Protein AF-A0A2I0U4L9-F1 (afdb_monomer)

Solvent-accessible surface area (backbone atoms only — not comparable to full-atom values): 9271 Å² total; per-residue (Å²): 129,82,73,82,59,93,62,59,86,85,64,36,82,99,40,91,96,47,45,74,66,60,42,51,52,52,49,51,55,50,52,50,54,42,47,75,71,71,46,90,83,85,87,84,89,83,84,71,80,60,61,85,76,70,59,55,66,68,61,54,50,51,53,50,49,54,51,51,50,51,51,49,44,56,69,46,46,51,58,49,44,53,67,63,46,44,59,56,54,58,57,46,47,74,70,68,72,87,80,54,67,67,58,53,53,51,52,50,47,52,53,52,54,60,57,58,70,52,74,88,59,97,54,59,72,69,57,48,29,58,74,69,74,43,74,56,69,69,60,51,32,57,54,50,55,67,72,75,108

Organism: NCBI:txid1758121

Structure (mmCIF, N/CA/C/O backbone):
data_AF-A0A2I0U4L9-F1
#
_entry.id   AF-A0A2I0U4L9-F1
#
loop_
_atom_site.group_PDB
_atom_site.id
_atom_site.type_symbol
_atom_site.label_atom_id
_atom_site.label_alt_id
_atom_site.label_comp_id
_atom_site.label_asym_id
_atom_site.label_entity_id
_atom_site.label_seq_id
_atom_site.pdbx_PDB_ins_code
_atom_site.Cartn_x
_atom_site.Cartn_y
_atom_site.Cartn_z
_atom_site.occupancy
_atom_site.B_iso_or_equiv
_atom_site.auth_seq_id
_atom_site.auth_comp_id
_atom_site.auth_asym_id
_atom_site.auth_atom_id
_atom_site.pdbx_PDB_model_num
ATOM 1 N N . MET A 1 1 ? 1.777 12.606 -2.434 1.00 32.66 1 MET A N 1
ATOM 2 C CA . MET A 1 1 ? 0.979 11.409 -2.750 1.00 32.66 1 MET A CA 1
ATOM 3 C C . MET A 1 1 ? 1.048 10.504 -1.544 1.00 32.66 1 MET A C 1
ATOM 5 O O . MET A 1 1 ? 2.148 10.277 -1.055 1.00 32.66 1 MET A O 1
ATOM 9 N N . GLU A 1 2 ? -0.096 10.083 -1.012 1.00 31.70 2 GLU A N 1
ATOM 10 C CA . GLU A 1 2 ? -0.116 9.070 0.039 1.00 31.70 2 GLU A CA 1
ATOM 11 C C . GLU A 1 2 ? 0.450 7.778 -0.549 1.00 31.70 2 GLU A C 1
ATOM 13 O O . GLU A 1 2 ? -0.174 7.177 -1.422 1.00 31.70 2 GLU A O 1
ATOM 18 N N . ASP A 1 3 ? 1.631 7.353 -0.085 1.00 38.94 3 ASP A N 1
ATOM 19 C CA . ASP A 1 3 ? 2.026 5.950 -0.189 1.00 38.94 3 ASP A CA 1
ATOM 20 C C . ASP A 1 3 ? 0.809 5.148 0.276 1.00 38.94 3 ASP A C 1
ATOM 22 O O . ASP A 1 3 ? 0.392 5.301 1.431 1.00 38.94 3 ASP A O 1
ATOM 26 N N . LYS A 1 4 ? 0.198 4.349 -0.610 1.00 47.38 4 LYS A N 1
ATOM 27 C CA . LYS A 1 4 ? -0.895 3.448 -0.231 1.00 47.38 4 LYS A CA 1
ATOM 28 C C . LYS A 1 4 ? -0.359 2.550 0.871 1.00 47.38 4 LYS A C 1
ATOM 30 O O . LYS A 1 4 ? 0.336 1.563 0.627 1.00 47.38 4 LYS A O 1
ATOM 35 N N . LYS A 1 5 ? -0.620 2.943 2.114 1.00 57.44 5 LYS A N 1
ATOM 36 C CA . LYS A 1 5 ? -0.011 2.321 3.274 1.00 57.44 5 LYS A CA 1
ATOM 37 C C . LYS A 1 5 ? -0.549 0.901 3.313 1.00 57.44 5 LYS A C 1
ATOM 39 O O . LYS A 1 5 ? -1.731 0.693 3.564 1.00 57.44 5 LYS A O 1
ATOM 44 N N . SER A 1 6 ? 0.327 -0.078 3.074 1.00 66.88 6 SER A N 1
ATOM 45 C CA . SER A 1 6 ? -0.012 -1.510 3.126 1.00 66.88 6 SER A CA 1
ATOM 46 C C . SER A 1 6 ? -0.676 -1.908 4.451 1.00 66.88 6 SER A C 1
ATOM 48 O O . SER A 1 6 ? -1.294 -2.964 4.537 1.00 66.88 6 SER A O 1
ATOM 50 N N . ILE A 1 7 ? -0.512 -1.083 5.486 1.00 78.88 7 ILE A N 1
ATOM 51 C CA . ILE A 1 7 ? -1.109 -1.232 6.802 1.00 78.88 7 ILE A CA 1
ATOM 52 C C . ILE A 1 7 ? -2.188 -0.161 6.963 1.00 78.88 7 ILE A C 1
ATOM 54 O O . ILE A 1 7 ? -1.896 1.037 6.889 1.00 78.88 7 ILE A O 1
ATOM 58 N N . ARG A 1 8 ? -3.422 -0.598 7.243 1.00 81.31 8 ARG A N 1
ATOM 59 C CA . ARG A 1 8 ? -4.565 0.290 7.494 1.00 81.31 8 ARG A CA 1
ATOM 60 C C . ARG A 1 8 ? -4.236 1.280 8.615 1.00 81.31 8 ARG A C 1
ATOM 62 O O . ARG A 1 8 ? -3.620 0.921 9.618 1.00 81.31 8 ARG A O 1
ATOM 69 N N . SER A 1 9 ? -4.684 2.526 8.479 1.00 81.19 9 SER A N 1
ATOM 70 C CA . SER A 1 9 ? -4.441 3.590 9.466 1.00 81.19 9 SER A CA 1
ATOM 71 C C . SER A 1 9 ? -4.932 3.230 10.877 1.00 81.19 9 SER A C 1
ATOM 73 O O . SER A 1 9 ? -4.273 3.586 11.859 1.00 81.19 9 SER A O 1
ATOM 75 N N . SER A 1 10 ? -6.018 2.456 10.979 1.00 83.12 10 SER A N 1
ATOM 76 C CA . SER A 1 10 ? -6.568 1.951 12.241 1.00 83.12 10 SER A CA 1
ATOM 77 C C . SER A 1 10 ? -5.704 0.881 12.914 1.00 83.12 1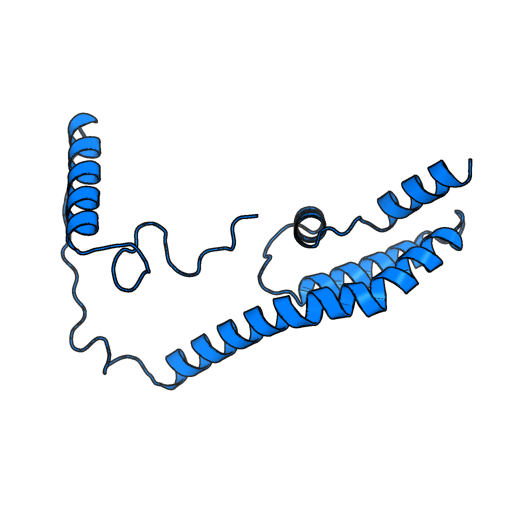0 SER A C 1
ATOM 79 O O . SER A 1 10 ? -5.793 0.710 14.128 1.00 83.12 10 SER A O 1
ATOM 81 N N . GLN A 1 11 ? -4.831 0.184 12.177 1.00 86.44 11 GLN A N 1
ATOM 82 C CA . GLN A 1 11 ? -3.982 -0.847 12.764 1.00 86.44 11 GLN A CA 1
ATOM 83 C C . GLN A 1 11 ? -2.939 -0.215 13.685 1.00 86.44 11 GLN A C 1
ATOM 85 O O . GLN A 1 11 ? -2.187 0.686 13.294 1.00 86.44 11 GLN A O 1
ATOM 90 N N . ARG A 1 12 ? -2.917 -0.686 14.935 1.00 85.81 12 ARG A N 1
ATOM 91 C CA . ARG A 1 12 ? -2.039 -0.162 15.989 1.00 85.81 12 ARG A CA 1
ATOM 92 C C . ARG A 1 12 ? -0.898 -1.093 16.372 1.00 85.81 12 ARG A C 1
ATOM 94 O 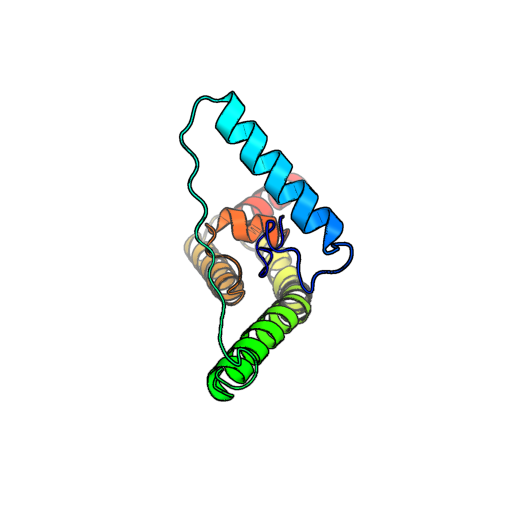O . ARG A 1 12 ? 0.183 -0.622 16.711 1.00 85.81 12 ARG A O 1
ATOM 101 N N . ARG A 1 13 ? -1.117 -2.407 16.320 1.00 83.19 13 ARG A N 1
ATOM 102 C CA . ARG A 1 13 ? -0.108 -3.399 16.710 1.00 83.19 13 ARG A CA 1
ATOM 103 C C . ARG A 1 13 ? 0.949 -3.547 15.611 1.00 83.19 13 ARG A C 1
ATOM 105 O O . ARG A 1 13 ? 0.601 -3.567 14.433 1.00 83.19 13 ARG A O 1
ATOM 112 N N . PHE A 1 14 ? 2.216 -3.675 16.012 1.00 84.19 14 PHE A N 1
ATOM 113 C CA . PHE A 1 14 ? 3.381 -3.841 15.124 1.00 84.19 14 PHE A CA 1
ATOM 114 C C . PHE A 1 14 ? 3.678 -2.651 14.193 1.00 84.19 14 PHE A C 1
ATOM 116 O O . PHE A 1 14 ? 4.316 -2.810 13.157 1.00 84.19 14 PHE A O 1
ATOM 123 N N . THR A 1 15 ? 3.253 -1.441 14.563 1.00 85.31 15 THR A N 1
ATOM 124 C CA . THR A 1 15 ? 3.609 -0.207 13.843 1.00 85.31 15 THR A CA 1
ATOM 125 C C . THR A 1 15 ? 4.427 0.720 14.733 1.00 85.31 15 THR A C 1
ATOM 127 O O . THR A 1 15 ? 4.093 0.898 15.905 1.00 85.31 15 THR A O 1
ATOM 130 N N . LYS A 1 16 ? 5.467 1.351 14.176 1.00 85.25 16 LYS A N 1
ATOM 131 C CA . LYS A 1 16 ? 6.310 2.311 14.903 1.00 85.25 16 LYS A CA 1
ATOM 132 C C . LYS A 1 16 ? 5.462 3.467 15.452 1.00 85.25 16 LYS A C 1
ATOM 134 O O . LYS A 1 16 ? 4.636 4.021 14.729 1.00 85.25 16 LYS A O 1
ATOM 139 N N . GLY A 1 17 ? 5.671 3.820 16.720 1.00 85.94 17 GLY A N 1
ATOM 140 C CA . GLY A 1 17 ? 5.010 4.960 17.368 1.00 85.94 17 GLY A CA 1
ATOM 141 C C . GLY A 1 17 ? 3.561 4.728 17.815 1.00 85.94 17 GLY A C 1
ATOM 142 O O . GLY A 1 17 ? 2.908 5.678 18.231 1.00 85.94 17 GLY A O 1
ATOM 143 N N . LYS A 1 18 ? 3.039 3.494 17.750 1.00 88.00 18 LYS A N 1
ATOM 144 C CA . LYS A 1 18 ? 1.723 3.139 18.307 1.00 88.00 18 LYS A CA 1
ATOM 145 C C . LYS A 1 18 ? 1.884 2.119 19.438 1.00 88.00 18 LYS A C 1
ATOM 147 O O . LYS A 1 18 ? 2.729 1.232 19.368 1.00 88.00 18 LYS A O 1
ATOM 152 N N . SER A 1 19 ? 1.068 2.255 20.478 1.00 90.81 19 SER A N 1
ATOM 153 C CA . SER A 1 19 ? 1.115 1.472 21.720 1.00 90.81 19 SER A CA 1
ATOM 154 C C . SER A 1 19 ? -0.232 0.811 22.026 1.00 90.81 19 SER A C 1
ATOM 156 O O . SER A 1 19 ? -1.259 1.163 21.442 1.00 90.81 19 SER A O 1
ATOM 158 N N . CYS A 1 20 ? -0.250 -0.126 22.978 1.00 88.00 20 CYS A N 1
ATOM 159 C CA . CYS A 1 20 ? -1.499 -0.720 23.469 1.00 88.00 20 CYS A CA 1
ATOM 160 C C . CYS A 1 20 ? -2.426 0.336 24.091 1.00 88.00 20 CYS A C 1
ATOM 162 O O . CYS A 1 20 ? -3.628 0.309 23.847 1.00 88.00 20 CYS A O 1
ATOM 164 N N . LEU A 1 21 ? -1.867 1.312 24.816 1.00 91.19 21 LEU A N 1
ATOM 165 C CA . LEU A 1 21 ? -2.630 2.416 25.403 1.00 91.19 21 LEU A CA 1
ATOM 166 C C . LEU A 1 21 ? -3.298 3.274 24.323 1.00 91.19 21 LEU A C 1
ATOM 168 O O . LEU A 1 21 ? -4.496 3.525 24.372 1.00 91.19 21 LEU A O 1
ATOM 172 N N . THR A 1 22 ? -2.545 3.669 23.295 1.00 89.69 22 THR A N 1
ATOM 173 C CA . THR A 1 22 ? -3.122 4.443 22.185 1.00 89.69 22 THR A CA 1
ATOM 174 C C . THR A 1 22 ? -4.129 3.636 21.365 1.00 89.69 22 THR A C 1
ATOM 176 O O . THR A 1 22 ? -4.981 4.234 20.714 1.00 89.69 22 THR A O 1
ATOM 179 N N . ASN A 1 23 ? -4.073 2.299 21.393 1.00 90.00 23 ASN A N 1
ATOM 180 C CA . ASN A 1 23 ? -5.111 1.444 20.814 1.00 90.00 23 ASN A CA 1
ATOM 181 C C . ASN A 1 23 ? -6.411 1.513 21.615 1.00 90.00 23 ASN A C 1
ATOM 183 O O . ASN A 1 23 ? -7.471 1.698 21.027 1.00 90.00 23 ASN A O 1
ATOM 187 N N . LEU A 1 24 ? -6.310 1.431 22.941 1.00 91.62 24 LEU A N 1
ATOM 188 C CA . LEU A 1 24 ? -7.456 1.528 23.838 1.00 91.62 24 LEU A CA 1
ATOM 189 C C . LEU A 1 24 ? -8.127 2.907 23.759 1.00 91.62 24 LEU A C 1
ATOM 191 O O . LEU A 1 24 ? -9.339 2.987 23.591 1.00 91.62 24 LEU A O 1
ATOM 195 N N . ILE A 1 25 ? -7.337 3.985 23.789 1.00 92.25 25 ILE A N 1
ATOM 196 C CA . ILE A 1 25 ? -7.842 5.363 23.656 1.00 92.25 25 ILE A CA 1
ATOM 197 C C . ILE A 1 25 ? -8.595 5.538 22.332 1.00 92.25 25 ILE A C 1
ATOM 199 O O . ILE A 1 25 ? -9.678 6.107 22.295 1.00 92.25 25 ILE A O 1
ATOM 203 N N . ALA A 1 26 ? -8.045 5.020 21.233 1.00 91.38 26 ALA A N 1
ATOM 204 C CA . ALA A 1 26 ? -8.686 5.123 19.925 1.00 91.38 26 ALA A CA 1
ATOM 205 C C . ALA A 1 26 ? -10.001 4.356 19.837 1.00 91.38 26 ALA A C 1
ATOM 207 O O . ALA A 1 26 ? -10.920 4.805 19.159 1.00 91.38 26 ALA A O 1
ATOM 208 N N . PHE A 1 27 ? -10.064 3.198 20.494 1.00 91.44 27 PHE A N 1
ATOM 209 C CA . PHE A 1 27 ? -11.279 2.409 20.581 1.00 91.44 27 PHE A CA 1
ATOM 210 C C . PHE A 1 27 ? -1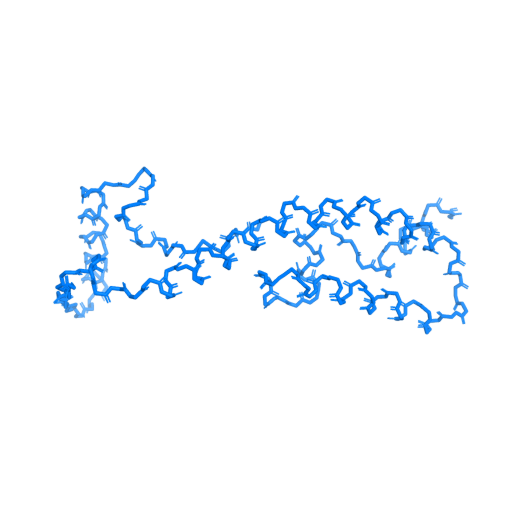2.360 3.178 21.342 1.00 91.44 27 PHE A C 1
ATOM 212 O O . PHE A 1 27 ? -13.427 3.406 20.783 1.00 91.44 27 PHE A O 1
ATOM 219 N N . TYR A 1 28 ? -12.062 3.655 22.555 1.00 92.44 28 TYR A N 1
ATOM 220 C CA . TYR A 1 28 ? -13.041 4.390 23.357 1.00 92.44 28 TYR A CA 1
ATOM 221 C C . TYR A 1 28 ? -13.484 5.695 22.705 1.00 92.44 28 TYR A C 1
ATOM 223 O O . TYR A 1 28 ? -14.682 5.916 22.622 1.00 92.44 28 TYR A O 1
ATOM 231 N N . ASN A 1 29 ? -12.568 6.498 22.156 1.00 93.81 29 ASN A N 1
ATOM 232 C CA . ASN A 1 29 ? -12.942 7.727 21.446 1.00 93.81 29 ASN A CA 1
ATOM 233 C C . ASN A 1 29 ? -13.853 7.449 20.241 1.00 93.81 29 ASN A C 1
ATOM 235 O O . ASN A 1 29 ? -14.740 8.241 19.937 1.00 93.81 29 ASN A O 1
ATOM 239 N N . GLY A 1 30 ? -13.623 6.333 19.538 1.00 91.75 30 GLY A N 1
ATOM 240 C CA . GLY A 1 30 ? -14.507 5.894 18.464 1.00 91.75 30 GLY A CA 1
ATOM 241 C C . GLY A 1 30 ? -15.888 5.539 19.004 1.00 91.75 30 GLY A C 1
ATOM 242 O O . GLY A 1 30 ? -16.879 6.080 18.533 1.00 91.75 30 GLY A O 1
ATOM 243 N N . MET A 1 31 ? -15.943 4.670 20.017 1.00 91.75 31 MET A N 1
ATOM 244 C CA . MET A 1 31 ? -17.187 4.236 20.661 1.00 91.75 31 MET A CA 1
ATOM 245 C C . MET A 1 31 ? -18.016 5.415 21.180 1.00 91.75 31 MET A C 1
ATOM 247 O O . MET A 1 31 ? -19.203 5.482 20.887 1.00 91.75 31 MET A O 1
ATOM 251 N N . THR A 1 32 ? -17.401 6.352 21.909 1.00 92.94 32 THR A N 1
ATOM 252 C CA . THR A 1 32 ? -18.100 7.524 22.454 1.00 92.94 32 THR A CA 1
ATOM 253 C C . THR A 1 32 ? -18.655 8.406 21.345 1.00 92.94 32 THR A C 1
ATOM 255 O O . THR A 1 32 ? -19.809 8.796 21.430 1.00 92.94 32 THR A O 1
ATOM 258 N N . GLY A 1 33 ? -17.901 8.624 20.259 1.00 93.94 33 GLY A N 1
ATOM 259 C CA . GLY A 1 33 ? -18.395 9.393 19.113 1.00 93.94 33 GLY A CA 1
ATOM 260 C C . GLY A 1 33 ? -19.645 8.781 18.471 1.00 93.94 33 GLY A C 1
ATOM 261 O O . GLY A 1 33 ? -20.599 9.492 18.178 1.00 93.94 33 GLY A O 1
ATOM 262 N N . TRP A 1 34 ? -19.690 7.454 18.311 1.00 92.44 34 TRP A N 1
ATOM 263 C CA . TRP A 1 34 ? -20.878 6.778 17.774 1.00 92.44 34 TRP A CA 1
ATOM 264 C C . TRP A 1 34 ? -22.077 6.825 18.731 1.00 92.44 34 TRP A C 1
ATOM 266 O O . TRP A 1 34 ? -23.2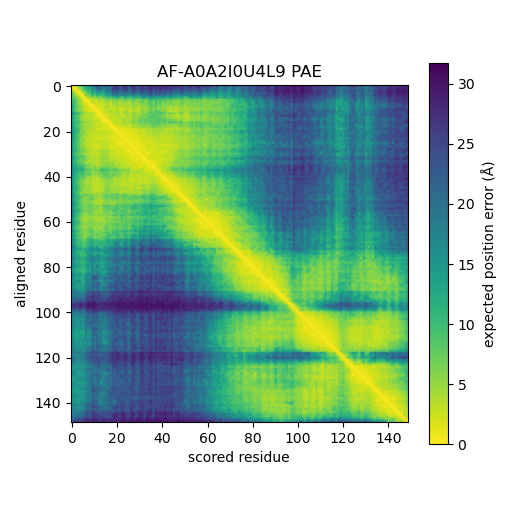15 6.955 18.275 1.00 92.44 34 TRP A O 1
ATOM 276 N N . THR A 1 35 ? -21.830 6.735 20.040 1.00 91.88 35 THR A N 1
ATOM 277 C CA . THR A 1 35 ? -22.873 6.855 21.070 1.00 91.88 35 THR A CA 1
ATOM 278 C C . THR A 1 35 ? -23.451 8.269 21.125 1.00 91.88 35 THR A C 1
ATOM 280 O O . THR A 1 35 ? -24.668 8.417 21.214 1.00 91.88 35 THR A O 1
ATOM 283 N N . ASP A 1 36 ? -22.609 9.300 21.015 1.00 93.94 36 ASP A N 1
ATOM 284 C CA . ASP A 1 36 ? -23.029 10.709 21.006 1.00 93.94 36 ASP A CA 1
ATOM 285 C C . ASP A 1 36 ? -23.885 11.041 19.769 1.00 93.94 36 ASP A C 1
ATOM 287 O O . ASP A 1 36 ? -24.801 11.858 19.836 1.00 93.94 36 ASP A O 1
ATOM 291 N N . GLU A 1 37 ? -23.649 10.353 18.648 1.00 94.88 37 GLU A N 1
ATOM 292 C CA . GLU A 1 37 ? -24.496 10.412 17.448 1.00 94.88 37 GLU A CA 1
ATOM 293 C C . GLU A 1 37 ? -25.832 9.651 17.597 1.00 94.88 37 GLU A C 1
ATOM 295 O O . GLU A 1 37 ? -26.629 9.607 16.657 1.00 94.88 37 GLU A O 1
ATOM 300 N N . GLY A 1 38 ? -26.088 9.027 18.751 1.00 92.94 38 GLY A N 1
ATOM 301 C CA . GLY A 1 38 ? -27.299 8.249 19.017 1.00 92.94 38 GLY A CA 1
ATOM 302 C C . GLY A 1 38 ? -27.354 6.909 18.277 1.00 92.94 38 GLY A C 1
ATOM 303 O O . GLY A 1 38 ? -28.437 6.342 18.115 1.00 92.94 38 GLY A O 1
ATOM 304 N N . ARG A 1 39 ? -26.215 6.390 17.794 1.00 92.94 39 ARG A N 1
ATOM 305 C CA . ARG A 1 39 ? -26.167 5.097 17.095 1.00 92.94 39 ARG A CA 1
ATOM 306 C C . ARG A 1 39 ? -26.040 3.946 18.086 1.00 92.94 39 ARG A C 1
ATOM 308 O O . ARG A 1 39 ? -25.332 4.033 19.084 1.00 92.94 39 ARG A O 1
ATOM 315 N N . VAL A 1 40 ? -26.677 2.822 17.765 1.00 89.06 40 VAL A N 1
ATOM 316 C CA . VAL A 1 40 ? -26.472 1.563 18.490 1.00 89.06 40 VAL A CA 1
ATOM 317 C C . VAL A 1 40 ? -25.122 0.981 18.081 1.00 89.06 40 VAL A C 1
ATOM 319 O O . VAL A 1 40 ? -24.861 0.801 16.890 1.00 89.06 40 VAL A O 1
ATOM 322 N N . VAL A 1 41 ? -24.268 0.690 19.061 1.00 88.31 41 VAL A N 1
ATOM 323 C CA . VAL A 1 41 ? -22.928 0.143 18.830 1.00 88.31 41 VAL A CA 1
ATOM 324 C C . VAL A 1 41 ? -22.848 -1.273 19.381 1.00 88.31 41 VAL A C 1
ATOM 326 O O . VAL A 1 41 ? -23.161 -1.501 20.546 1.00 88.31 41 VAL A O 1
ATOM 329 N N . ASP A 1 42 ? -22.390 -2.207 18.552 1.00 91.56 42 ASP A N 1
ATOM 330 C CA . ASP A 1 42 ? -22.114 -3.589 18.942 1.00 91.56 42 ASP A CA 1
ATOM 331 C C . ASP A 1 42 ? -20.626 -3.912 18.733 1.00 91.56 42 ASP A C 1
ATOM 333 O O . ASP A 1 42 ? -19.979 -3.376 17.824 1.00 91.56 42 ASP A O 1
ATOM 337 N N . ILE A 1 43 ? -20.061 -4.761 19.593 1.00 89.25 43 ILE A N 1
ATOM 338 C CA . ILE A 1 43 ? -18.627 -5.072 19.620 1.00 89.25 43 ILE A CA 1
ATOM 339 C C . ILE A 1 43 ? -18.428 -6.571 19.422 1.00 89.25 43 ILE A C 1
ATOM 341 O O . ILE A 1 43 ? -18.677 -7.379 20.314 1.00 89.25 43 ILE A O 1
ATOM 345 N N . VAL A 1 44 ? -17.855 -6.942 18.278 1.00 93.25 44 VAL A N 1
ATOM 346 C CA . VAL A 1 44 ? -17.479 -8.330 17.990 1.00 93.25 44 VAL A CA 1
ATOM 347 C C . VAL A 1 44 ? -16.000 -8.549 18.299 1.00 93.25 44 VAL A C 1
ATOM 349 O O . VAL A 1 44 ? -15.122 -7.942 17.680 1.00 93.25 44 VAL A O 1
ATOM 352 N N . TYR A 1 45 ? -15.710 -9.454 19.235 1.00 89.75 45 TYR A N 1
ATOM 353 C CA . TYR A 1 45 ? -14.341 -9.863 19.548 1.00 89.75 45 TYR A CA 1
ATOM 354 C C . TYR A 1 45 ? -13.918 -11.060 18.689 1.00 89.75 45 TYR A C 1
ATOM 356 O O . TYR A 1 45 ? -14.455 -12.157 18.823 1.00 89.75 45 TYR A O 1
ATOM 364 N N . LEU A 1 46 ? -12.922 -10.861 17.823 1.00 93.25 46 LEU A N 1
ATOM 365 C CA . LEU A 1 46 ? -12.339 -11.911 16.983 1.00 93.25 46 LEU A CA 1
ATOM 366 C C . LEU A 1 46 ? -10.876 -12.140 17.363 1.00 93.25 46 LEU A C 1
ATOM 368 O O . LEU A 1 46 ? -10.117 -11.187 17.548 1.00 93.25 46 LEU A O 1
ATOM 372 N N . ASN A 1 47 ? -10.460 -13.406 17.428 1.00 90.25 47 ASN A N 1
ATOM 373 C CA . ASN A 1 47 ? -9.070 -13.780 17.670 1.00 90.25 47 ASN A CA 1
ATOM 374 C C . ASN A 1 47 ? -8.643 -14.941 16.764 1.00 90.25 47 ASN A C 1
ATOM 376 O O . ASN A 1 47 ? -9.444 -15.806 16.420 1.00 90.25 47 ASN A O 1
ATOM 380 N N . PHE A 1 48 ? -7.360 -14.977 16.411 1.00 89.25 48 PHE A N 1
ATOM 381 C CA . PHE A 1 48 ? -6.770 -16.053 15.621 1.00 89.25 48 PHE A CA 1
ATOM 382 C C . PHE A 1 48 ? -6.020 -17.026 16.533 1.00 89.25 48 PHE A C 1
ATOM 384 O O . PHE A 1 48 ? -5.063 -16.648 17.213 1.00 89.25 48 PHE A O 1
ATOM 391 N N . SER A 1 49 ? -6.391 -18.306 16.508 1.00 90.06 49 SER A N 1
ATOM 392 C CA . SER A 1 49 ? -5.618 -19.350 17.184 1.00 90.06 49 SER A CA 1
ATOM 393 C C . SER A 1 49 ? -4.316 -19.622 16.428 1.00 90.06 49 SER A C 1
ATOM 395 O O . SER A 1 49 ? -4.347 -19.909 15.230 1.00 90.06 49 SER A O 1
ATOM 397 N N . LYS A 1 50 ? -3.174 -19.577 17.126 1.00 88.31 50 LYS A N 1
ATOM 398 C CA . LYS A 1 50 ? -1.844 -19.889 16.564 1.00 88.31 50 LYS A CA 1
ATOM 399 C C . LYS A 1 50 ? -1.527 -19.114 15.271 1.00 88.31 50 LYS A C 1
ATOM 401 O O . LYS A 1 50 ? -0.939 -19.666 14.347 1.00 88.31 50 LYS A O 1
ATOM 406 N N . ALA A 1 51 ? -1.878 -17.827 15.220 1.00 83.81 51 ALA A N 1
ATOM 407 C CA . ALA A 1 51 ? -1.783 -16.989 14.018 1.00 83.81 51 ALA A CA 1
ATOM 408 C C . ALA A 1 51 ? -0.430 -17.057 13.280 1.00 83.81 51 ALA A C 1
ATOM 410 O O . ALA A 1 51 ? -0.409 -17.013 12.059 1.00 83.81 51 ALA A O 1
ATOM 411 N N . PHE A 1 52 ? 0.692 -17.197 13.992 1.00 79.06 52 PHE A N 1
ATOM 412 C CA . PHE A 1 52 ? 2.020 -17.290 13.372 1.00 79.06 52 PHE A CA 1
ATOM 413 C C . PHE A 1 52 ? 2.353 -18.674 12.795 1.00 79.06 52 PHE A C 1
ATOM 415 O O . PHE A 1 52 ? 3.189 -18.762 11.905 1.00 79.06 52 PHE A O 1
ATOM 422 N N . ASN A 1 53 ? 1.692 -19.735 13.264 1.00 88.62 53 ASN A N 1
ATOM 423 C CA . ASN A 1 53 ? 1.970 -21.113 12.845 1.00 88.62 53 ASN A CA 1
ATOM 424 C C . ASN A 1 53 ? 1.025 -21.583 11.733 1.00 88.62 53 ASN A C 1
ATOM 426 O O . ASN A 1 53 ? 1.369 -22.478 10.969 1.00 88.62 53 ASN A O 1
ATOM 430 N N . THR A 1 54 ? -0.177 -21.005 11.659 1.00 89.12 54 THR A N 1
ATOM 431 C CA . THR A 1 54 ? -1.215 -21.422 10.703 1.00 89.12 54 THR A CA 1
ATOM 432 C C . THR A 1 54 ? -0.999 -20.837 9.305 1.00 89.12 54 THR A C 1
ATOM 434 O O . THR A 1 54 ? -1.498 -21.382 8.323 1.00 89.12 54 THR A O 1
ATOM 437 N N . VAL A 1 55 ? -0.272 -19.723 9.180 1.00 86.94 55 VAL A N 1
ATOM 438 C CA . VAL A 1 55 ? -0.060 -19.083 7.875 1.00 86.94 55 VAL A CA 1
ATOM 439 C C . VAL A 1 55 ? 0.938 -19.899 7.055 1.00 86.94 55 VAL A C 1
ATOM 441 O O . VAL A 1 55 ? 2.041 -20.196 7.508 1.00 86.94 55 VAL A O 1
ATOM 444 N N . SER A 1 56 ? 0.565 -20.243 5.822 1.00 88.69 56 SER A N 1
ATOM 445 C CA . SER A 1 56 ? 1.429 -21.011 4.930 1.00 88.69 56 SER A CA 1
ATOM 446 C C . SER A 1 56 ? 2.650 -20.204 4.478 1.00 88.69 56 SER A C 1
ATOM 448 O O . SER A 1 56 ? 2.579 -19.015 4.149 1.00 88.69 56 SER A O 1
ATOM 450 N N . HIS A 1 57 ? 3.795 -20.884 4.416 1.00 88.62 57 HIS A N 1
ATOM 451 C CA . HIS A 1 57 ? 5.066 -20.282 4.018 1.00 88.62 57 HIS A CA 1
ATOM 452 C C . HIS A 1 57 ? 5.026 -19.736 2.585 1.00 88.62 57 HIS A C 1
ATOM 454 O O . HIS A 1 57 ? 5.586 -18.676 2.320 1.00 88.62 57 HIS A O 1
ATOM 460 N N . SER A 1 58 ? 4.314 -20.405 1.672 1.00 88.00 58 SER A N 1
ATOM 461 C CA . SER A 1 58 ? 4.158 -19.955 0.285 1.00 88.00 58 SER A CA 1
ATOM 462 C C . SER A 1 58 ? 3.464 -18.593 0.188 1.00 88.00 58 SER A C 1
ATOM 464 O O . SER A 1 58 ? 3.937 -17.728 -0.546 1.00 88.00 58 SER A O 1
ATOM 466 N N . ILE A 1 59 ? 2.405 -18.360 0.974 1.00 87.88 59 ILE A N 1
ATOM 467 C CA . ILE A 1 59 ? 1.684 -17.077 1.005 1.00 87.88 59 ILE A CA 1
ATOM 468 C C . ILE A 1 59 ? 2.569 -15.967 1.590 1.00 87.88 59 ILE A C 1
ATOM 470 O O . ILE A 1 59 ? 2.602 -14.853 1.060 1.00 87.88 59 ILE A O 1
ATOM 474 N N . LEU A 1 60 ? 3.315 -16.255 2.664 1.00 87.06 60 LEU A N 1
ATOM 475 C CA . LEU A 1 60 ? 4.228 -15.278 3.269 1.00 87.06 60 LEU A CA 1
ATOM 476 C C . LEU A 1 60 ? 5.360 -14.882 2.318 1.00 87.06 60 LEU A C 1
ATOM 478 O O . LEU A 1 60 ? 5.642 -13.689 2.164 1.00 87.06 60 LEU A O 1
ATOM 482 N N . ILE A 1 61 ? 5.989 -15.868 1.675 1.00 89.69 61 ILE A N 1
ATOM 483 C CA . ILE A 1 61 ? 7.098 -15.659 0.740 1.00 89.69 61 ILE A CA 1
ATOM 484 C C . ILE A 1 61 ? 6.618 -14.879 -0.484 1.00 89.69 61 ILE A C 1
ATOM 486 O O . ILE A 1 61 ? 7.231 -13.867 -0.823 1.00 89.69 61 ILE A O 1
ATOM 490 N N . ASP A 1 62 ? 5.497 -15.271 -1.095 1.00 85.50 62 ASP A N 1
ATOM 491 C CA . ASP A 1 62 ? 4.910 -14.545 -2.227 1.00 85.50 62 ASP A CA 1
ATOM 492 C C . ASP A 1 62 ? 4.594 -13.083 -1.861 1.00 85.50 62 ASP A C 1
ATOM 494 O O . ASP A 1 62 ? 4.974 -12.154 -2.581 1.00 85.50 62 ASP A O 1
ATOM 498 N N . GLY A 1 63 ? 4.000 -12.846 -0.687 1.00 82.44 63 GLY A N 1
ATOM 499 C CA . GLY A 1 63 ? 3.745 -11.494 -0.188 1.00 82.44 63 GLY A CA 1
ATOM 500 C C . GLY A 1 63 ? 5.022 -10.670 0.029 1.00 82.44 63 GLY A C 1
ATOM 501 O O . GLY A 1 63 ? 5.057 -9.478 -0.292 1.00 82.44 63 GLY A O 1
ATOM 502 N N . CYS A 1 64 ? 6.088 -11.281 0.552 1.00 80.19 64 CYS A N 1
ATOM 503 C CA . CYS A 1 64 ? 7.385 -10.623 0.737 1.00 80.19 64 CYS A CA 1
ATOM 504 C C . CYS A 1 64 ? 8.090 -10.320 -0.587 1.00 80.19 64 CYS A C 1
ATOM 506 O O . CYS A 1 64 ? 8.609 -9.213 -0.747 1.00 80.19 64 CYS A O 1
ATOM 508 N N . ILE A 1 65 ? 8.070 -11.249 -1.546 1.00 81.31 65 ILE A N 1
ATOM 509 C CA . ILE A 1 65 ? 8.639 -11.039 -2.882 1.00 81.31 65 ILE A CA 1
ATOM 510 C C . ILE A 1 65 ? 7.889 -9.913 -3.584 1.00 81.31 65 ILE A C 1
ATOM 512 O O . ILE A 1 65 ? 8.529 -8.974 -4.050 1.00 81.31 65 ILE A O 1
ATOM 516 N N . LYS A 1 66 ? 6.551 -9.934 -3.596 1.00 74.69 66 LYS A N 1
ATOM 517 C CA . LYS A 1 66 ? 5.741 -8.867 -4.207 1.00 74.69 66 LYS A CA 1
ATOM 518 C C . LYS A 1 66 ? 6.072 -7.493 -3.626 1.00 74.69 66 LYS A C 1
ATOM 520 O O . LYS A 1 66 ? 6.304 -6.564 -4.393 1.00 74.69 66 LYS A O 1
ATOM 525 N N . ARG A 1 67 ? 6.169 -7.367 -2.297 1.00 70.62 67 ARG A N 1
ATOM 526 C CA . ARG A 1 67 ? 6.538 -6.101 -1.632 1.00 70.62 67 ARG A CA 1
ATOM 527 C C . ARG A 1 67 ? 7.976 -5.669 -1.923 1.00 70.62 67 ARG A C 1
ATOM 529 O O . ARG A 1 67 ? 8.216 -4.501 -2.208 1.00 70.62 67 ARG A O 1
ATOM 536 N N . SER A 1 68 ? 8.930 -6.597 -1.861 1.00 71.88 68 SER A N 1
ATOM 537 C CA . SER A 1 68 ? 10.346 -6.318 -2.136 1.00 71.88 68 SER A CA 1
ATOM 538 C C . SER A 1 68 ? 10.555 -5.892 -3.588 1.00 71.88 68 SER A C 1
ATOM 540 O O . SER A 1 68 ? 11.225 -4.896 -3.847 1.00 71.88 68 SER A O 1
ATOM 542 N N . MET A 1 69 ? 9.926 -6.601 -4.527 1.00 68.56 69 MET A N 1
ATOM 543 C CA . MET A 1 69 ? 9.964 -6.282 -5.948 1.00 68.56 69 MET A CA 1
ATOM 544 C C . MET A 1 69 ? 9.272 -4.957 -6.234 1.00 68.56 69 MET A C 1
ATOM 546 O O . MET A 1 69 ? 9.844 -4.172 -6.966 1.00 68.56 69 MET A O 1
ATOM 550 N N . ALA A 1 70 ? 8.114 -4.658 -5.641 1.00 65.62 70 ALA A N 1
ATOM 551 C CA . ALA A 1 70 ? 7.451 -3.367 -5.833 1.00 65.62 70 ALA A CA 1
ATOM 552 C C . ALA A 1 70 ? 8.316 -2.195 -5.332 1.00 65.62 70 ALA A C 1
ATOM 554 O O . ALA A 1 70 ? 8.547 -1.240 -6.072 1.00 65.62 70 ALA A O 1
ATOM 555 N N . ARG A 1 71 ? 8.918 -2.330 -4.141 1.00 65.44 71 ARG A N 1
ATOM 556 C CA . ARG A 1 71 ? 9.842 -1.331 -3.586 1.00 65.44 71 ARG A CA 1
ATOM 557 C C . ARG A 1 71 ? 11.094 -1.151 -4.445 1.00 65.44 71 ARG A C 1
ATOM 559 O O . ARG A 1 71 ? 11.427 -0.025 -4.796 1.00 65.44 71 ARG A O 1
ATOM 566 N N . LYS A 1 72 ? 11.761 -2.248 -4.825 1.00 69.44 72 LYS A N 1
ATOM 567 C CA . LYS A 1 72 ? 12.929 -2.209 -5.722 1.00 69.44 72 LYS A CA 1
ATOM 568 C C . LYS A 1 72 ? 12.563 -1.641 -7.084 1.00 69.44 72 LYS A C 1
ATOM 570 O O . LYS A 1 72 ? 13.320 -0.866 -7.642 1.00 69.44 72 LYS A O 1
ATOM 575 N N . LEU A 1 73 ? 11.406 -2.007 -7.621 1.00 65.00 73 LEU A N 1
ATOM 576 C CA . LEU A 1 73 ? 10.940 -1.524 -8.909 1.00 65.00 73 LEU A CA 1
ATOM 577 C C . LEU A 1 73 ? 10.693 -0.014 -8.853 1.00 65.00 73 LEU A C 1
ATOM 579 O O . LEU A 1 73 ? 11.138 0.694 -9.742 1.00 65.00 73 LEU A O 1
ATOM 583 N N . ARG A 1 74 ? 10.101 0.515 -7.782 1.00 66.25 74 ARG A N 1
ATOM 584 C CA . ARG A 1 74 ? 9.952 1.964 -7.591 1.00 66.25 74 ARG A CA 1
ATOM 585 C C . ARG A 1 74 ? 11.293 2.680 -7.392 1.00 66.25 74 ARG A C 1
ATOM 587 O O . ARG A 1 74 ? 11.538 3.684 -8.048 1.00 66.25 74 ARG A O 1
ATOM 594 N N . GLU A 1 75 ? 12.164 2.161 -6.527 1.00 69.12 75 GLU A N 1
ATOM 595 C CA . GLU A 1 75 ? 13.477 2.758 -6.227 1.00 69.12 75 GLU A CA 1
ATOM 596 C C . GLU A 1 75 ? 14.464 2.670 -7.40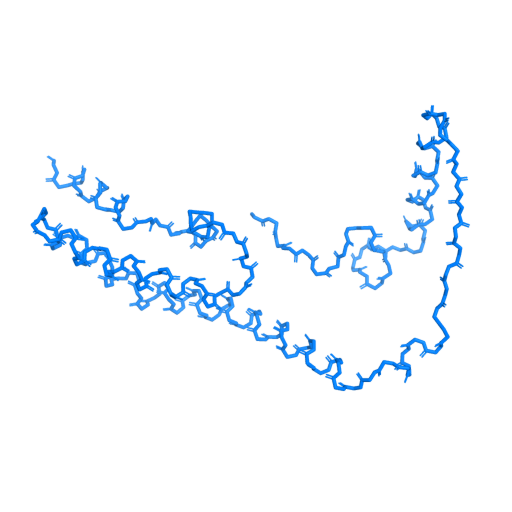2 1.00 69.12 75 GLU A C 1
ATOM 598 O O . GLU A 1 75 ? 15.321 3.534 -7.530 1.00 69.12 75 GLU A O 1
ATOM 603 N N . VAL A 1 76 ? 14.359 1.649 -8.261 1.00 69.62 76 VAL A N 1
ATOM 604 C CA . VAL A 1 76 ? 15.308 1.402 -9.361 1.00 69.62 76 VAL A CA 1
ATOM 605 C C . VAL A 1 76 ? 14.727 1.796 -10.713 1.00 69.62 76 VAL A C 1
ATOM 607 O O . VAL A 1 76 ? 15.393 2.500 -11.465 1.00 69.62 76 VAL A O 1
ATOM 610 N N . ILE A 1 77 ? 13.494 1.394 -11.048 1.00 70.50 77 ILE A N 1
ATOM 611 C CA . ILE A 1 77 ? 12.916 1.698 -12.368 1.00 70.50 77 ILE A CA 1
ATOM 612 C C . ILE A 1 77 ? 12.607 3.180 -12.501 1.00 70.50 77 ILE A C 1
ATOM 614 O O . ILE A 1 77 ? 12.804 3.709 -13.584 1.00 70.50 77 ILE A O 1
ATOM 618 N N . LEU A 1 78 ? 12.170 3.878 -11.451 1.00 70.62 78 LEU A N 1
ATOM 619 C CA . LEU A 1 78 ? 11.824 5.296 -11.583 1.00 70.62 78 LEU A CA 1
ATOM 620 C C . LEU A 1 78 ? 13.067 6.160 -11.890 1.00 70.62 78 LEU A C 1
ATOM 622 O O . LEU A 1 78 ? 13.030 6.889 -12.887 1.00 70.62 78 LEU A O 1
ATOM 626 N N . PRO A 1 79 ? 14.202 6.028 -11.168 1.00 77.06 79 PRO A N 1
ATOM 627 C CA . PRO A 1 79 ? 15.439 6.707 -11.552 1.00 77.06 79 PRO A CA 1
ATOM 628 C C . PRO A 1 79 ? 16.005 6.214 -12.882 1.00 77.06 79 PRO A C 1
ATOM 630 O O . PRO A 1 79 ? 16.441 7.035 -13.680 1.00 77.06 79 PRO A O 1
ATOM 633 N N . LEU A 1 80 ? 15.957 4.907 -13.165 1.00 74.69 80 LEU A N 1
ATOM 634 C CA . LEU A 1 80 ? 16.476 4.346 -14.417 1.00 74.69 80 LEU A CA 1
ATOM 635 C C . LEU A 1 80 ? 15.671 4.824 -15.634 1.00 74.69 80 LEU A C 1
ATOM 637 O O . LEU A 1 80 ? 16.243 5.216 -16.644 1.00 74.69 80 LEU A O 1
ATOM 641 N N . TYR A 1 81 ? 14.345 4.852 -15.528 1.00 72.44 81 TYR A N 1
ATOM 642 C CA . TYR A 1 81 ? 13.448 5.399 -16.541 1.00 72.44 81 TYR A CA 1
ATOM 643 C C . TYR A 1 81 ? 13.692 6.897 -16.725 1.00 72.44 81 TYR A C 1
ATOM 645 O O . TYR A 1 81 ? 13.803 7.368 -17.854 1.00 72.44 81 TYR A O 1
ATOM 653 N N . SER A 1 82 ? 13.834 7.657 -15.635 1.00 71.06 82 SER A N 1
ATOM 654 C CA . SER A 1 82 ? 14.159 9.080 -15.739 1.00 71.06 82 SER A CA 1
ATOM 655 C C . SER A 1 82 ? 15.555 9.321 -16.320 1.00 71.06 82 SER A C 1
ATOM 657 O O . SER A 1 82 ? 15.739 10.309 -17.013 1.00 71.06 82 SER A O 1
ATOM 659 N N . ALA A 1 83 ? 16.538 8.461 -16.062 1.00 80.25 83 ALA A N 1
ATOM 660 C CA . ALA A 1 83 ? 17.892 8.618 -16.586 1.00 80.25 83 ALA A CA 1
ATOM 661 C C . ALA A 1 83 ? 17.988 8.221 -18.065 1.00 80.25 83 ALA A C 1
ATOM 663 O O . ALA A 1 83 ? 18.667 8.891 -18.834 1.00 80.25 83 ALA A O 1
ATOM 664 N N . LEU A 1 84 ? 17.295 7.152 -18.469 1.00 76.94 84 LEU A N 1
ATOM 665 C CA . LEU A 1 84 ? 17.408 6.591 -19.816 1.00 76.94 84 LEU A CA 1
ATOM 666 C C . LEU A 1 84 ? 16.334 7.078 -20.778 1.00 76.94 84 LEU A C 1
ATOM 668 O O . LEU A 1 84 ? 16.609 7.211 -21.955 1.00 76.94 84 LEU A O 1
ATOM 672 N N . MET A 1 85 ? 15.100 7.313 -20.339 1.00 74.69 85 MET A N 1
ATOM 673 C CA . MET A 1 85 ? 14.007 7.667 -21.256 1.00 74.69 85 MET A CA 1
ATOM 674 C C . MET A 1 85 ? 13.742 9.162 -21.293 1.00 74.69 85 MET A C 1
ATOM 676 O O . MET A 1 85 ? 13.399 9.692 -22.347 1.00 74.69 85 MET A O 1
ATOM 680 N N . ARG A 1 86 ? 13.936 9.876 -20.179 1.00 76.25 86 ARG A N 1
ATOM 681 C CA . ARG A 1 86 ? 13.690 11.322 -20.135 1.00 76.25 86 ARG A CA 1
ATOM 682 C C . ARG A 1 86 ? 14.547 12.115 -21.133 1.00 76.25 86 ARG A C 1
ATOM 684 O O . ARG A 1 86 ? 13.935 12.900 -21.851 1.00 76.25 86 ARG A O 1
ATOM 691 N N . PRO A 1 87 ? 15.872 11.883 -21.273 1.00 78.56 87 PRO A N 1
ATOM 692 C CA . PRO A 1 87 ? 16.688 12.631 -22.234 1.00 78.56 87 PRO A CA 1
ATOM 693 C C . PRO A 1 87 ? 16.256 12.380 -23.680 1.00 78.56 87 PRO A C 1
ATOM 695 O O . PRO A 1 87 ? 16.158 13.308 -24.475 1.00 78.56 87 PRO A O 1
ATOM 698 N N . HIS A 1 88 ? 15.922 11.129 -24.009 1.00 74.06 88 HIS A N 1
ATOM 699 C CA . HIS A 1 88 ? 15.478 10.761 -25.351 1.00 74.06 88 HIS A CA 1
ATOM 700 C C . HIS A 1 88 ? 14.109 11.353 -25.681 1.00 74.06 88 HIS A C 1
ATOM 702 O O . HIS A 1 88 ? 13.909 11.825 -26.796 1.00 74.06 88 HIS A O 1
ATOM 708 N N . LEU A 1 89 ? 13.176 11.369 -24.725 1.00 71.50 89 LEU A N 1
ATOM 709 C CA . LEU A 1 89 ? 11.857 11.979 -24.906 1.00 71.50 89 LEU A CA 1
ATOM 710 C C . LEU A 1 89 ? 11.929 13.513 -24.972 1.00 71.50 89 LEU A C 1
ATOM 712 O O . LEU A 1 89 ? 11.181 14.116 -25.735 1.00 71.50 89 LEU A O 1
ATOM 716 N N . GLU A 1 90 ? 12.812 14.147 -24.195 1.00 72.56 90 GLU A N 1
ATOM 717 C CA . GLU A 1 90 ? 13.030 15.603 -24.224 1.00 72.56 90 GLU A CA 1
ATOM 718 C C . GLU A 1 90 ? 13.697 16.052 -25.530 1.00 72.56 90 GLU A C 1
ATOM 720 O O . GLU A 1 90 ? 13.233 17.013 -26.140 1.00 72.56 90 GLU A O 1
ATOM 725 N N . TYR A 1 91 ? 14.706 15.318 -26.007 1.00 72.31 91 TYR A N 1
ATOM 726 C CA . TYR A 1 91 ? 15.316 15.560 -27.316 1.00 72.31 91 TYR A CA 1
ATOM 727 C C . TYR A 1 91 ? 14.319 15.328 -28.458 1.00 72.31 91 TYR A C 1
ATOM 729 O O . TYR A 1 91 ? 14.175 16.162 -29.348 1.00 72.31 91 TYR A O 1
ATOM 737 N N . SER A 1 92 ? 13.567 14.223 -28.397 1.00 64.69 92 SER A N 1
ATOM 738 C CA . SER A 1 92 ? 12.536 13.902 -29.388 1.00 64.69 92 SER A CA 1
ATOM 739 C C . SER A 1 92 ? 11.524 15.039 -29.515 1.00 64.69 92 SER A C 1
ATOM 741 O O . SER A 1 92 ? 11.209 15.442 -30.627 1.00 64.69 92 SER A O 1
ATOM 743 N N . ALA A 1 93 ? 11.052 15.611 -28.402 1.00 63.97 93 ALA A N 1
ATOM 744 C CA . ALA A 1 93 ? 10.042 16.671 -28.415 1.00 63.97 93 ALA A CA 1
ATOM 745 C C . ALA A 1 93 ? 10.426 17.907 -29.256 1.00 63.97 93 ALA A C 1
ATOM 747 O O . ALA A 1 93 ? 9.530 18.550 -29.793 1.00 63.97 93 ALA A O 1
ATOM 748 N N . GLN A 1 94 ? 11.721 18.212 -29.402 1.00 65.81 94 GLN A N 1
ATOM 749 C CA . GLN A 1 94 ? 12.210 19.316 -30.242 1.00 65.81 94 GLN A CA 1
ATOM 750 C C . GLN A 1 94 ? 12.177 18.987 -31.744 1.00 65.81 94 GLN A C 1
ATOM 752 O O . GLN A 1 94 ? 12.038 19.882 -32.571 1.00 65.81 94 GLN A O 1
ATOM 757 N N . LEU A 1 95 ? 12.298 17.706 -32.102 1.00 61.03 95 LEU A N 1
ATOM 758 C CA . LEU A 1 95 ? 12.343 17.237 -33.490 1.00 61.03 95 LEU A CA 1
ATOM 759 C C . LEU A 1 95 ? 10.941 17.080 -34.108 1.00 61.03 95 LEU A C 1
ATOM 761 O O . LEU A 1 95 ? 10.775 17.188 -35.322 1.00 61.03 95 LEU A O 1
ATOM 765 N N . TRP A 1 96 ? 9.914 16.832 -33.290 1.00 63.06 96 TRP A N 1
ATOM 766 C CA . TRP A 1 96 ? 8.560 16.521 -33.762 1.00 63.06 96 TRP A CA 1
ATOM 767 C C . TRP A 1 96 ? 7.709 17.782 -34.002 1.00 63.06 96 TRP A C 1
ATOM 769 O O . TRP A 1 96 ? 6.763 18.070 -33.264 1.00 63.06 96 TRP A O 1
ATOM 779 N N . SER A 1 97 ? 8.006 18.522 -35.078 1.00 55.66 97 SER A N 1
ATOM 780 C CA . SER A 1 97 ? 7.196 19.659 -35.538 1.00 55.66 97 SER A CA 1
ATOM 781 C C . SER A 1 97 ? 6.048 19.215 -36.474 1.00 55.66 97 SER A C 1
ATOM 783 O O . SER A 1 97 ? 6.209 18.846 -37.635 1.00 55.66 97 SER A O 1
ATOM 785 N N . LEU A 1 98 ? 4.832 19.249 -35.923 1.00 55.78 98 LEU A N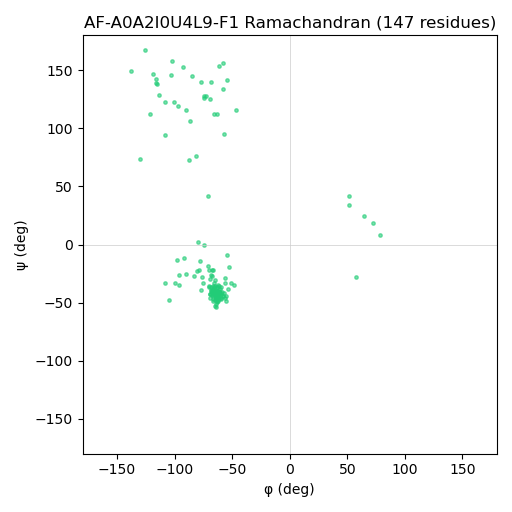 1
ATOM 786 C CA . LEU A 1 98 ? 3.504 19.180 -36.565 1.00 55.78 98 LEU A CA 1
ATOM 787 C C . LEU A 1 98 ? 3.097 17.985 -37.465 1.00 55.78 98 LEU A C 1
ATOM 789 O O . LEU A 1 98 ? 1.900 17.713 -37.519 1.00 55.78 98 LEU A O 1
ATOM 793 N N . HIS A 1 99 ? 3.983 17.259 -38.152 1.00 55.41 99 HIS A N 1
ATOM 794 C CA . HIS A 1 99 ? 3.547 16.476 -39.327 1.00 55.41 99 HIS A CA 1
ATOM 795 C C . HIS A 1 99 ? 3.269 14.982 -39.095 1.00 55.41 99 HIS A C 1
ATOM 797 O O . HIS A 1 99 ? 2.584 14.361 -39.911 1.00 55.41 99 HIS A O 1
ATOM 803 N N . HIS A 1 100 ? 3.677 14.398 -37.964 1.00 63.12 100 HIS A N 1
ATOM 804 C CA . HIS A 1 100 ? 3.409 12.986 -37.656 1.00 63.12 100 HIS A CA 1
ATOM 805 C C . HIS A 1 100 ? 2.812 12.792 -36.258 1.00 63.12 100 HIS A C 1
ATOM 807 O O . HIS A 1 100 ? 3.442 12.275 -35.340 1.00 63.12 100 HIS A O 1
ATOM 813 N N . LYS A 1 101 ? 1.530 13.157 -36.101 1.00 70.75 101 LYS A N 1
ATOM 814 C CA . LYS A 1 101 ? 0.737 12.854 -34.891 1.00 70.75 101 LYS A CA 1
ATOM 815 C C . LYS A 1 101 ? 0.796 11.365 -34.504 1.00 70.75 101 LYS A C 1
ATOM 817 O O . LYS A 1 101 ? 0.842 11.040 -33.326 1.00 70.75 101 LYS A O 1
ATOM 822 N N 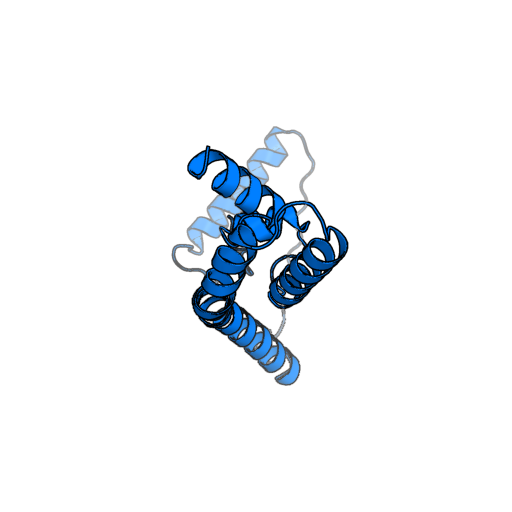. LYS A 1 102 ? 0.890 10.481 -35.505 1.00 73.44 102 LYS A N 1
ATOM 823 C CA . LYS A 1 102 ? 1.026 9.026 -35.333 1.00 73.44 102 LYS A CA 1
ATOM 824 C C . LYS A 1 102 ? 2.266 8.635 -34.519 1.00 73.44 102 LYS A C 1
ATOM 826 O O . LYS A 1 102 ? 2.171 7.764 -33.660 1.00 73.44 102 LYS A O 1
ATOM 831 N N . ASP A 1 103 ? 3.396 9.296 -34.752 1.00 73.81 103 ASP A N 1
ATOM 832 C CA . ASP A 1 103 ? 4.659 8.975 -34.079 1.00 73.81 103 ASP A CA 1
ATOM 833 C C . ASP A 1 103 ? 4.666 9.487 -32.633 1.00 73.81 103 ASP A C 1
ATOM 835 O O . ASP A 1 103 ? 5.173 8.818 -31.730 1.00 73.81 103 ASP A O 1
ATOM 839 N N . MET A 1 104 ? 4.000 10.621 -32.382 1.00 73.31 104 MET A N 1
ATOM 840 C CA . MET A 1 104 ? 3.732 11.083 -31.017 1.00 73.31 104 MET A CA 1
ATOM 841 C C . MET A 1 104 ? 2.842 10.102 -30.247 1.00 73.31 104 MET A C 1
ATOM 843 O O . MET A 1 104 ? 3.155 9.774 -29.103 1.00 73.31 104 MET A O 1
ATOM 847 N N . ASP A 1 105 ? 1.771 9.596 -30.865 1.00 79.81 105 ASP A N 1
ATOM 848 C CA . ASP A 1 105 ? 0.873 8.626 -30.225 1.00 79.81 105 ASP A CA 1
ATOM 849 C C . ASP A 1 105 ? 1.605 7.310 -29.888 1.00 79.81 105 ASP A C 1
ATOM 851 O O . ASP A 1 105 ? 1.383 6.721 -28.826 1.00 79.81 105 ASP A O 1
ATOM 855 N N . LEU A 1 106 ? 2.528 6.871 -30.754 1.00 79.88 106 LEU A N 1
ATOM 856 C CA . LEU A 1 106 ? 3.411 5.721 -30.522 1.00 79.88 106 LEU A CA 1
ATOM 857 C C . LEU A 1 106 ? 4.346 5.937 -29.322 1.00 79.88 106 LEU A C 1
ATOM 859 O O . LEU A 1 106 ? 4.467 5.052 -28.471 1.00 79.88 106 LEU A O 1
ATOM 863 N N . LEU A 1 107 ? 4.974 7.108 -29.208 1.00 76.62 107 LEU A N 1
ATOM 864 C CA . LEU A 1 107 ? 5.841 7.440 -28.071 1.00 76.62 107 LEU A CA 1
ATOM 865 C C . LEU A 1 107 ? 5.054 7.558 -26.761 1.00 76.62 107 LEU A C 1
ATOM 867 O O . LEU A 1 107 ? 5.483 7.039 -25.725 1.00 76.62 107 LEU A O 1
ATOM 871 N N . GLU A 1 108 ? 3.869 8.165 -26.807 1.00 82.31 108 GLU A N 1
ATOM 872 C CA . GLU A 1 108 ? 2.980 8.253 -25.648 1.00 82.31 108 GLU A CA 1
ATOM 873 C C . GLU A 1 108 ? 2.528 6.849 -25.215 1.00 82.31 108 GLU A C 1
ATOM 875 O O . GLU A 1 108 ? 2.445 6.545 -24.020 1.00 82.31 108 GLU A O 1
ATOM 880 N N . TRP A 1 109 ? 2.303 5.943 -26.171 1.00 82.88 109 TRP A N 1
ATOM 881 C CA . TRP A 1 109 ? 2.005 4.540 -25.898 1.00 82.88 109 TRP A CA 1
ATOM 882 C C . TRP A 1 109 ? 3.175 3.802 -25.231 1.00 82.88 109 TRP A C 1
ATOM 884 O O . TRP A 1 109 ? 2.956 3.041 -24.281 1.00 82.88 109 TRP A O 1
ATOM 894 N N . VAL A 1 110 ? 4.419 4.058 -25.646 1.00 80.94 110 VAL A N 1
ATOM 895 C CA . VAL A 1 110 ? 5.619 3.517 -24.978 1.00 80.94 110 VAL A CA 1
ATOM 896 C C . VAL A 1 110 ? 5.711 4.026 -23.535 1.00 80.94 110 VAL A C 1
ATOM 898 O O . VAL A 1 110 ? 5.886 3.225 -22.610 1.00 80.94 110 VAL A O 1
ATOM 901 N N . GLN A 1 111 ? 5.488 5.324 -23.311 1.00 78.19 111 GLN A N 1
ATOM 902 C CA . GLN A 1 111 ? 5.437 5.918 -21.970 1.00 78.19 111 GLN A CA 1
ATOM 903 C C . GLN A 1 111 ? 4.302 5.310 -21.123 1.00 78.19 111 GLN A C 1
ATOM 905 O O . GLN A 1 111 ? 4.502 4.974 -19.951 1.00 78.19 111 GLN A O 1
ATOM 910 N N . ARG A 1 112 ? 3.119 5.075 -21.704 1.00 81.12 112 ARG A N 1
ATOM 911 C CA . ARG A 1 112 ? 1.991 4.375 -21.051 1.00 81.12 112 ARG A CA 1
ATOM 912 C C .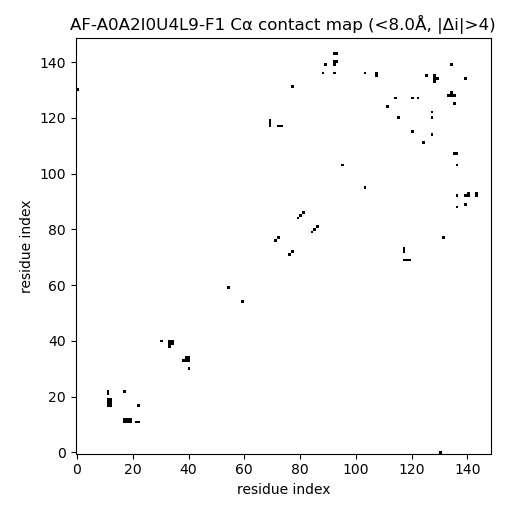 ARG A 1 112 ? 2.345 2.943 -20.660 1.00 81.12 112 ARG A C 1
ATOM 914 O O . ARG A 1 112 ? 1.998 2.498 -19.565 1.00 81.12 112 ARG A O 1
ATOM 921 N N . ARG A 1 113 ? 3.051 2.212 -21.522 1.00 78.50 113 ARG A N 1
ATOM 922 C CA . ARG A 1 113 ? 3.469 0.831 -21.251 1.00 78.50 113 ARG A CA 1
ATOM 923 C C . ARG A 1 113 ? 4.508 0.759 -20.132 1.00 78.50 113 ARG A C 1
ATOM 925 O O . ARG A 1 113 ? 4.359 -0.076 -19.241 1.00 78.50 113 ARG A O 1
ATOM 932 N N . ALA A 1 114 ? 5.497 1.651 -20.136 1.00 73.06 114 ALA A N 1
ATOM 933 C CA . ALA A 1 114 ? 6.516 1.719 -19.089 1.00 73.06 114 ALA A CA 1
ATOM 934 C C . ALA A 1 114 ? 5.909 2.082 -17.723 1.00 73.06 114 ALA A C 1
ATOM 936 O O . ALA A 1 114 ? 6.157 1.410 -16.724 1.00 73.06 114 ALA A O 1
ATOM 937 N N . THR A 1 115 ? 5.024 3.081 -17.689 1.00 73.00 115 THR A N 1
ATOM 938 C CA . THR A 1 115 ? 4.335 3.497 -16.455 1.00 73.00 115 THR A CA 1
ATOM 939 C C . THR A 1 115 ? 3.343 2.450 -15.936 1.00 73.00 115 THR A C 1
ATOM 941 O O . THR A 1 115 ? 3.134 2.356 -14.729 1.00 73.00 115 THR A O 1
ATOM 944 N N . LYS A 1 116 ? 2.790 1.584 -16.800 1.00 73.88 116 LYS A N 1
ATOM 945 C CA . LYS A 1 116 ? 1.949 0.438 -16.394 1.00 73.88 116 LYS A CA 1
ATOM 946 C C . LYS A 1 116 ? 2.725 -0.646 -15.635 1.00 73.88 116 LYS A C 1
ATOM 948 O O . LYS A 1 116 ? 2.130 -1.368 -14.837 1.00 73.88 116 LYS A O 1
ATOM 953 N N . MET A 1 117 ? 4.032 -0.775 -15.863 1.00 64.94 117 MET A N 1
ATOM 954 C CA . MET A 1 117 ? 4.865 -1.753 -15.148 1.00 64.94 117 MET A CA 1
ATOM 955 C C . MET A 1 117 ? 5.089 -1.377 -13.678 1.00 64.94 117 MET A C 1
ATOM 957 O O . MET A 1 117 ? 5.397 -2.242 -12.857 1.00 64.94 117 MET A O 1
ATOM 961 N N . ILE A 1 118 ? 4.865 -0.111 -13.326 1.00 65.44 118 ILE A N 1
ATOM 962 C CA . ILE A 1 118 ? 4.894 0.405 -11.959 1.00 65.44 118 ILE A CA 1
ATOM 963 C C . ILE A 1 118 ? 3.529 0.084 -11.320 1.00 65.44 118 ILE A C 1
ATOM 965 O O . ILE A 1 118 ? 2.633 0.921 -11.238 1.00 65.44 118 ILE A O 1
ATOM 969 N N . ARG A 1 119 ? 3.346 -1.194 -10.944 1.00 57.66 119 ARG A N 1
ATOM 970 C CA . ARG A 1 119 ? 2.079 -1.832 -10.500 1.00 57.66 119 ARG A CA 1
ATOM 971 C C . ARG A 1 119 ? 1.343 -1.153 -9.334 1.00 57.66 119 ARG A C 1
ATOM 973 O O . ARG A 1 119 ? 0.233 -1.571 -9.024 1.00 57.66 119 ARG A O 1
ATOM 980 N N . GLU A 1 120 ? 1.929 -0.161 -8.670 1.00 56.62 120 GLU A N 1
ATOM 981 C CA . GLU A 1 120 ? 1.345 0.459 -7.471 1.00 56.62 120 GLU A CA 1
ATOM 982 C C . GLU A 1 120 ? 0.217 1.462 -7.783 1.00 56.62 120 GLU A C 1
ATOM 984 O O . GLU A 1 120 ? -0.597 1.774 -6.909 1.00 56.62 120 GLU A O 1
ATOM 989 N N . LEU A 1 121 ? 0.079 1.885 -9.045 1.00 54.97 121 LEU A N 1
ATOM 990 C CA . LEU A 1 121 ? -0.966 2.808 -9.474 1.00 54.97 121 LEU A CA 1
ATOM 991 C C . LEU A 1 121 ? -2.039 2.114 -10.336 1.00 54.97 121 LEU A 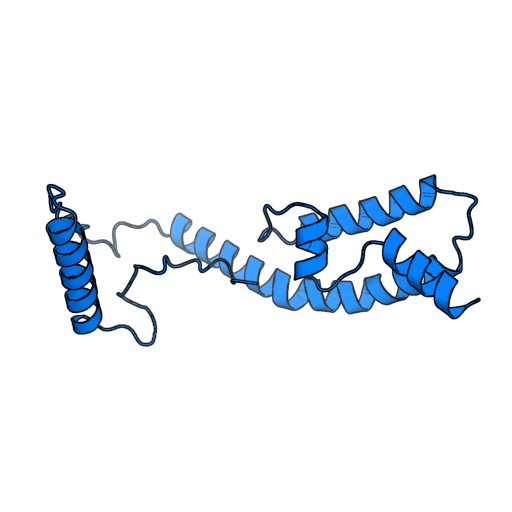C 1
ATOM 993 O O . LEU A 1 121 ? -1.961 2.102 -11.565 1.00 54.97 121 LEU A O 1
ATOM 997 N N . GLU A 1 122 ? -3.136 1.658 -9.731 1.00 57.72 122 GLU A N 1
ATOM 998 C CA . GLU A 1 122 ? -4.448 1.551 -10.414 1.00 57.72 122 GLU A CA 1
ATOM 999 C C . GLU A 1 122 ? -5.059 2.950 -10.659 1.00 57.72 122 GLU A C 1
ATOM 1001 O O . GLU A 1 122 ? -6.235 3.191 -10.423 1.00 57.72 122 GLU A O 1
ATOM 1006 N N . LEU A 1 123 ? -4.237 3.918 -11.068 1.00 63.94 123 LEU A N 1
ATOM 1007 C CA . LEU A 1 123 ? -4.654 5.293 -11.322 1.00 63.94 123 LEU A CA 1
ATOM 1008 C C . LEU A 1 123 ? -4.793 5.555 -12.823 1.00 63.94 123 LEU A C 1
ATOM 1010 O O . LEU A 1 123 ? -4.194 4.852 -13.657 1.00 63.94 123 LEU A O 1
ATOM 1014 N N . PHE A 1 124 ? -5.575 6.582 -13.157 1.00 75.44 124 PHE A N 1
ATOM 1015 C CA . PHE A 1 124 ? -5.650 7.112 -14.512 1.00 75.44 124 PHE A CA 1
ATOM 1016 C C . PHE A 1 124 ? -4.262 7.563 -14.983 1.00 75.44 124 PHE A C 1
ATOM 1018 O O . PHE A 1 124 ? -3.354 7.824 -14.193 1.00 75.44 124 PHE A O 1
ATOM 1025 N N . TYR A 1 125 ? -4.072 7.599 -16.301 1.00 75.25 125 TYR A N 1
ATOM 1026 C CA . TYR A 1 125 ? -2.771 7.891 -16.899 1.00 75.25 125 TYR A CA 1
ATOM 1027 C C . TYR A 1 125 ? -2.197 9.248 -16.453 1.00 75.25 125 TYR A C 1
ATOM 1029 O O . TYR A 1 125 ? -1.027 9.320 -16.091 1.00 75.25 125 TYR A O 1
ATOM 1037 N N . GLU A 1 126 ? -3.026 10.289 -16.385 1.00 77.75 126 GLU A N 1
ATOM 1038 C CA . GLU A 1 126 ? -2.609 11.622 -15.928 1.00 77.75 126 GLU A CA 1
ATOM 1039 C C . GLU A 1 126 ? -2.141 11.628 -14.464 1.00 77.75 126 GLU A C 1
ATOM 1041 O O . GLU A 1 126 ? -1.115 12.223 -14.133 1.00 77.75 126 GLU A O 1
ATOM 1046 N N . ASP A 1 127 ? -2.838 10.904 -13.587 1.00 75.25 127 ASP A N 1
ATOM 1047 C CA . ASP A 1 127 ? -2.472 10.796 -12.172 1.00 75.25 127 ASP A CA 1
ATOM 1048 C C . ASP A 1 127 ? -1.149 10.042 -11.986 1.00 75.25 127 ASP A C 1
ATOM 1050 O O . ASP A 1 127 ? -0.331 10.418 -11.144 1.00 75.25 127 ASP A O 1
ATOM 1054 N N . LYS A 1 128 ? -0.891 9.028 -12.827 1.00 77.19 128 LYS A N 1
ATOM 1055 C CA . LYS A 1 128 ? 0.406 8.332 -12.888 1.00 77.19 128 LYS A CA 1
ATOM 1056 C C . LYS A 1 128 ? 1.533 9.270 -13.269 1.00 77.19 128 LYS A C 1
ATOM 1058 O O . LYS A 1 128 ? 2.582 9.253 -12.634 1.00 77.19 128 LYS A O 1
ATOM 1063 N N . LEU A 1 129 ? 1.327 10.088 -14.297 1.00 76.62 129 LEU A N 1
ATOM 1064 C CA . LEU A 1 129 ? 2.321 11.070 -14.715 1.00 76.62 129 LEU A CA 1
ATOM 1065 C C . LEU A 1 129 ? 2.619 12.065 -13.593 1.00 76.62 129 LEU A C 1
ATOM 1067 O O . LEU A 1 129 ? 3.786 12.322 -13.301 1.00 76.62 129 LEU A O 1
ATOM 1071 N N . ARG A 1 130 ? 1.581 12.540 -12.898 1.00 77.44 130 ARG A N 1
ATOM 1072 C CA . ARG A 1 130 ? 1.725 13.456 -11.764 1.00 77.44 130 ARG A CA 1
ATOM 1073 C C . ARG A 1 130 ? 2.486 12.832 -10.593 1.00 77.44 130 ARG A C 1
ATOM 1075 O O . ARG A 1 130 ? 3.309 13.516 -9.991 1.00 77.44 130 ARG A O 1
ATOM 1082 N N . GLU A 1 131 ? 2.250 11.556 -10.287 1.00 71.44 131 GLU A N 1
ATOM 1083 C CA . GLU A 1 131 ? 2.983 10.846 -9.227 1.00 71.44 131 GLU A CA 1
ATOM 1084 C C . GLU A 1 131 ? 4.456 10.652 -9.573 1.00 71.44 131 GLU A C 1
ATOM 1086 O O . GLU A 1 131 ? 5.332 10.808 -8.725 1.00 71.44 131 GLU A O 1
ATOM 1091 N N . LEU A 1 132 ? 4.730 10.364 -10.842 1.00 71.75 132 LEU A N 1
ATOM 1092 C CA . LEU A 1 132 ? 6.081 10.173 -11.352 1.00 71.75 132 LEU A CA 1
ATOM 1093 C C . LEU A 1 132 ? 6.806 11.502 -11.629 1.00 71.75 132 LEU A C 1
ATOM 1095 O O . LEU A 1 132 ? 7.938 11.478 -12.107 1.00 71.75 132 LEU A O 1
ATOM 1099 N N . ALA A 1 133 ? 6.171 12.650 -11.350 1.00 75.31 133 ALA A N 1
ATOM 1100 C CA . ALA A 1 133 ? 6.651 13.988 -11.709 1.00 75.31 133 ALA A CA 1
ATOM 1101 C C . ALA A 1 133 ? 7.025 14.115 -13.202 1.00 75.31 133 ALA A C 1
ATOM 1103 O O . ALA A 1 133 ? 7.958 14.826 -13.583 1.00 75.31 133 ALA A O 1
ATOM 1104 N N . LEU A 1 134 ? 6.290 13.406 -14.058 1.00 76.06 134 LEU A N 1
ATOM 1105 C CA . LEU A 1 134 ? 6.435 13.417 -15.506 1.00 76.06 134 LEU A CA 1
ATOM 1106 C C . LEU A 1 134 ? 5.321 14.261 -16.127 1.00 76.06 134 LEU A C 1
ATOM 1108 O O . LEU A 1 134 ? 4.180 14.254 -15.678 1.00 76.06 134 LEU A O 1
ATOM 1112 N N . PHE A 1 135 ? 5.636 14.950 -17.217 1.00 79.06 135 PHE A N 1
ATOM 1113 C CA . PHE A 1 135 ? 4.627 15.570 -18.078 1.00 79.06 135 PHE A CA 1
ATOM 1114 C C . PHE A 1 135 ? 4.243 14.619 -19.216 1.00 79.06 135 PHE A C 1
ATOM 1116 O O . PHE A 1 135 ? 5.082 13.808 -19.634 1.00 79.06 135 PHE A O 1
ATOM 1123 N N . SER A 1 136 ? 3.017 14.740 -19.735 1.00 80.62 136 SER A N 1
ATOM 1124 C CA . SER A 1 136 ? 2.644 14.127 -21.017 1.00 80.62 136 SER A CA 1
ATOM 1125 C C . SER A 1 136 ? 3.510 14.706 -22.133 1.00 80.62 136 SER A C 1
ATOM 1127 O O . SER A 1 136 ? 4.014 15.833 -22.009 1.00 80.62 136 SER A O 1
ATOM 1129 N N . LEU A 1 137 ? 3.720 13.950 -23.210 1.00 78.81 137 LEU A N 1
ATOM 1130 C CA . LEU A 1 137 ? 4.569 14.422 -24.307 1.00 78.81 137 LEU A CA 1
ATOM 1131 C C . LEU A 1 137 ? 4.001 15.689 -24.961 1.00 78.81 137 LEU A C 1
ATOM 1133 O O . LEU A 1 137 ? 4.756 16.609 -25.270 1.00 78.81 137 LEU A O 1
ATOM 1137 N N . GLU A 1 138 ? 2.675 15.801 -25.041 1.00 77.50 138 GLU A N 1
ATOM 1138 C CA . GLU A 1 138 ? 1.977 16.996 -25.526 1.00 77.50 138 GLU A CA 1
ATOM 1139 C C . GLU A 1 138 ? 2.290 18.244 -24.681 1.00 77.50 138 GLU A C 1
ATOM 1141 O O . GLU A 1 138 ? 2.667 19.286 -25.220 1.00 77.50 138 GLU A O 1
ATOM 1146 N N . LYS A 1 139 ? 2.237 18.138 -23.344 1.00 79.56 139 LYS A N 1
ATOM 1147 C CA . LYS A 1 139 ? 2.580 19.257 -22.444 1.00 79.56 139 LYS A CA 1
ATOM 1148 C C . LYS A 1 139 ? 4.055 19.652 -22.536 1.00 79.56 139 LYS A C 1
ATOM 1150 O O . LYS A 1 139 ? 4.374 20.834 -22.419 1.00 79.56 139 LYS A O 1
ATOM 1155 N N . ARG A 1 140 ? 4.965 18.689 -22.735 1.00 78.62 140 ARG A N 1
ATOM 1156 C CA . ARG A 1 140 ? 6.401 18.986 -22.911 1.00 78.62 140 ARG A CA 1
ATOM 1157 C C . ARG A 1 140 ? 6.662 19.750 -24.198 1.00 78.62 140 ARG A C 1
ATOM 1159 O O . ARG A 1 140 ? 7.468 20.675 -24.181 1.00 78.62 140 ARG A O 1
ATOM 1166 N N . ARG A 1 141 ? 5.956 19.398 -25.272 1.00 75.19 141 ARG A N 1
ATOM 1167 C CA . ARG A 1 141 ? 6.037 20.106 -26.546 1.00 75.19 141 ARG A CA 1
ATOM 1168 C C . ARG A 1 141 ? 5.546 21.543 -26.422 1.00 75.19 141 ARG A C 1
ATOM 1170 O O . ARG A 1 141 ? 6.298 22.439 -26.767 1.00 75.19 141 ARG A O 1
ATOM 1177 N N . LEU A 1 142 ? 4.357 21.767 -25.854 1.00 76.94 142 LEU A N 1
ATOM 1178 C CA . LEU A 1 142 ? 3.840 23.127 -25.642 1.00 76.94 142 LEU A CA 1
ATOM 1179 C C . LEU A 1 142 ? 4.846 24.001 -24.882 1.00 76.94 142 LEU A C 1
ATOM 1181 O O . LEU A 1 142 ? 5.031 25.168 -25.206 1.00 76.94 142 LEU A O 1
ATOM 1185 N N . ARG A 1 143 ? 5.549 23.420 -23.903 1.00 76.75 143 ARG A N 1
ATOM 1186 C CA . ARG A 1 143 ? 6.629 24.102 -23.186 1.00 76.75 143 ARG A CA 1
ATOM 1187 C C . ARG A 1 143 ? 7.863 24.372 -24.058 1.00 76.75 143 ARG A C 1
ATOM 1189 O O . ARG A 1 143 ? 8.473 25.417 -23.886 1.00 76.75 143 ARG A O 1
ATOM 1196 N N . GLY A 1 144 ? 8.253 23.454 -24.940 1.00 75.81 144 GLY A N 1
ATOM 1197 C CA . GLY A 1 144 ? 9.361 23.654 -25.883 1.00 75.81 144 GLY A CA 1
ATOM 1198 C C . GLY A 1 144 ? 9.050 24.714 -26.944 1.00 75.81 144 GLY A C 1
ATOM 1199 O O . GLY A 1 144 ? 9.891 25.569 -27.212 1.00 75.81 144 GLY A O 1
ATOM 1200 N N . ASP A 1 145 ? 7.819 24.720 -27.457 1.00 74.62 145 ASP A N 1
ATOM 1201 C CA . ASP A 1 145 ? 7.322 25.713 -28.414 1.00 74.62 145 ASP A CA 1
ATOM 1202 C C . ASP A 1 145 ? 7.322 27.121 -27.779 1.00 74.62 145 ASP A C 1
ATOM 1204 O O . ASP A 1 145 ? 7.756 28.080 -28.407 1.00 74.62 145 ASP A O 1
ATOM 1208 N N . LEU A 1 146 ? 6.948 27.235 -26.496 1.00 74.31 146 LEU A N 1
ATOM 1209 C CA . LEU A 1 146 ? 6.991 28.485 -25.715 1.00 74.31 146 LEU A CA 1
ATOM 1210 C C . LEU A 1 146 ? 8.405 29.017 -25.415 1.00 74.31 146 LEU A C 1
ATOM 1212 O O . LEU A 1 146 ? 8.539 30.187 -25.080 1.00 74.31 146 LEU A O 1
ATOM 1216 N N . ILE A 1 147 ? 9.437 28.170 -25.452 1.00 71.50 147 ILE A N 1
ATOM 1217 C CA . ILE A 1 147 ? 10.842 28.568 -25.217 1.00 71.50 147 ILE A CA 1
ATOM 1218 C C . ILE A 1 147 ? 11.526 28.963 -26.535 1.00 71.50 147 ILE A C 1
ATOM 1220 O O . ILE A 1 147 ? 12.504 29.704 -26.523 1.00 71.50 147 ILE A O 1
ATOM 1224 N N . THR A 1 148 ? 11.035 28.432 -27.656 1.00 64.88 148 THR A N 1
ATOM 1225 C CA . THR A 1 148 ? 11.608 28.640 -28.995 1.00 64.88 148 THR A CA 1
ATOM 1226 C C . THR A 1 148 ? 10.970 29.830 -29.732 1.00 64.88 148 THR A C 1
ATOM 1228 O O . THR A 1 148 ? 11.496 30.250 -30.760 1.00 64.88 148 THR A O 1
ATOM 1231 N N . ALA A 1 149 ? 9.853 30.360 -29.216 1.00 56.38 149 ALA A N 1
ATOM 1232 C CA . ALA A 1 149 ? 9.181 31.581 -29.669 1.00 56.38 149 ALA A CA 1
ATOM 1233 C C . ALA A 1 149 ? 9.773 32.835 -29.008 1.00 56.38 149 ALA A C 1
ATOM 1235 O O . ALA A 1 149 ? 9.879 33.860 -29.716 1.00 56.38 149 ALA A O 1
#

Radius of gyration: 24.06 Å; Cα contacts (8 Å, |Δi|>4): 51; chains: 1; bounding box: 45×53×65 Å

pLDDT: mean 77.29, std 12.19, range [31.7, 94.88]

Sequence (149 aa):
MEDKKSIRSSQRRFTKGKSCLTNLIAFYNGMTGWTDEGRVVDIVYLNFSKAFNTVSHSILIDGCIKRSMARKLREVILPLYSALMRPHLEYSAQLWSLHHKKDMDLLEWVQRRATKMIRELELFYEDKLRELALFSLEKRRLRGDLITA

Mean predicted aligned error: 13.68 Å

Foldseek 3Di:
DPPPPPDDPLDQPPDPPGDPVNNVVVVVVVVVVCVVVVHDDDDDDDDDDPVVVPDDPVVVVVVVCVVVCLVCCCVPVLVVCCVPVVVVLLVVLVVDDDDCPPVLVVSLVVVVVSLVVSVSDPDDPVVSCVVSVHDRSVVSNVVVVVVVD

Secondary structure (DSSP, 8-state):
-----SS-TT--TTSTT--HHHHHHHHHHHHHHHHHTT----------TTHHHHS-HHHHHHHHHHHHHHHHHHHHHHHHHHHHTHHHHHHHHHH--SS-HHHHHHHHHHHHHHHHTSTT--S-HHHHHHHTTPPPHHHHHHHHHHHH-